Protein AF-A0A378F5H7-F1 (afdb_monomer_lite)

Secondary structure (DSSP, 8-state):
----HHHHHHHT--HHHHHHHHHHHHHHHHHHHHTTS-TTSTTPPPHHHHHHHHHHHHHHHHHHHHIIIIIIS-PPPHHHHHHHHHHHHHHHHHHHHHHTTTS--HHHHHTT--S--

InterPro domains:
  IPR001851 ABC transporter, permease [PF02653] (51-100)
  IPR043428 High-affinity branched-chain amino acid transport system permease protein LivM-like [PTHR30482] (24-102)

pLDDT: mean 84.71, std 9.86, range [53.66, 96.0]

Foldseek 3Di:
DDDPPVVVCVVVPPPVVVVVVVVVVVVLVCLVVLCPDDPPDPSRDPPVVNVVVVVVVVVVVVVVVCCCCCVVVVHDDPVRVVVVVVVVVVVVVVVQVVVQPVHDRPVCVVVVHDDDD

Radius of gyration: 27.55 Å; chains: 1; bounding box: 56×46×67 Å

Sequence (117 aa):
MSQPITLTLAQRAPRPLRWLGILLVLGLLSMPFLALLPASHPLAVPSWLLTLSGKILCYAIVAVALDLVWGYAGMLSLGHGIFFALGGYAMGMYLMRQAAGDGLPAFMSFLSWSELP

Organism: Klebsiella pneumoniae (NCBI:txid573)

Structure (mmCIF, N/CA/C/O backbone):
data_AF-A0A378F5H7-F1
#
_entry.id   AF-A0A378F5H7-F1
#
loop_
_atom_site.group_PDB
_atom_site.id
_atom_site.type_symbol
_atom_site.label_atom_id
_atom_site.label_alt_id
_atom_site.label_comp_id
_atom_site.label_asym_id
_atom_site.label_entity_id
_atom_site.label_seq_id
_atom_site.pdbx_PDB_ins_code
_atom_site.Cartn_x
_atom_site.Cartn_y
_atom_site.Cartn_z
_atom_site.occupancy
_atom_site.B_iso_or_equiv
_atom_site.auth_seq_id
_atom_site.auth_comp_id
_atom_site.auth_asym_id
_atom_site.auth_atom_id
_atom_site.pdbx_PDB_model_num
ATOM 1 N N . MET A 1 1 ? -18.890 25.920 -7.845 1.00 53.66 1 MET A N 1
ATOM 2 C CA . MET A 1 1 ? -18.411 24.546 -8.114 1.00 53.66 1 MET A CA 1
ATOM 3 C C . MET A 1 1 ? -16.890 24.562 -8.048 1.00 53.66 1 MET A C 1
ATOM 5 O O . MET A 1 1 ? -16.247 24.961 -9.009 1.00 53.66 1 MET A O 1
ATOM 9 N N . SER A 1 2 ? -16.317 24.265 -6.883 1.00 62.97 2 SER A N 1
ATOM 10 C CA . SER A 1 2 ? -14.868 24.234 -6.658 1.00 62.97 2 SER A CA 1
ATOM 11 C C . SER A 1 2 ? -14.286 22.985 -7.315 1.00 62.97 2 SER A C 1
ATOM 13 O O . SER A 1 2 ? -14.555 21.868 -6.884 1.00 62.97 2 SER A O 1
ATOM 15 N N . GLN A 1 3 ? -13.525 23.161 -8.395 1.00 59.59 3 GLN A N 1
ATOM 16 C CA . GLN A 1 3 ? -12.794 22.048 -8.994 1.00 59.59 3 GLN A CA 1
ATOM 17 C C . GLN A 1 3 ? -11.812 21.464 -7.963 1.00 59.59 3 GLN A C 1
ATOM 19 O O . GLN A 1 3 ? -11.137 22.235 -7.274 1.00 59.59 3 GLN A O 1
ATOM 24 N N . PRO A 1 4 ? -11.709 20.128 -7.842 1.00 71.69 4 PRO A N 1
ATOM 25 C CA . PRO A 1 4 ? -10.753 19.515 -6.935 1.00 71.69 4 PRO A CA 1
ATOM 26 C C . PRO A 1 4 ? -9.330 19.883 -7.376 1.00 71.69 4 PRO A C 1
ATOM 28 O O . PRO A 1 4 ? -8.997 19.818 -8.560 1.00 71.69 4 PRO A O 1
ATOM 31 N N . ILE A 1 5 ? -8.490 20.269 -6.412 1.00 65.88 5 ILE A N 1
ATOM 32 C CA . ILE A 1 5 ? -7.097 20.726 -6.605 1.00 65.88 5 ILE A CA 1
ATOM 33 C C . ILE A 1 5 ? -6.248 19.719 -7.411 1.00 65.88 5 ILE A C 1
ATOM 35 O O . ILE A 1 5 ? -5.300 20.089 -8.102 1.00 65.88 5 ILE A O 1
ATOM 39 N N . THR A 1 6 ? -6.627 18.443 -7.397 1.00 62.91 6 THR A N 1
ATOM 40 C CA . THR A 1 6 ? -6.006 17.377 -8.190 1.00 62.91 6 THR A CA 1
AT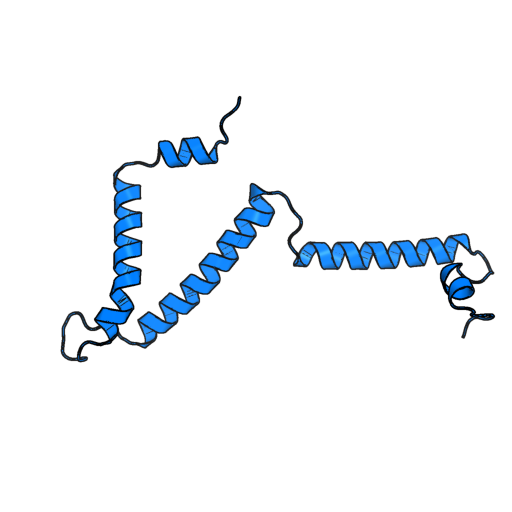OM 41 C C . THR A 1 6 ? -6.201 17.556 -9.700 1.00 62.91 6 THR A C 1
ATOM 43 O O . THR A 1 6 ? -5.257 17.358 -10.467 1.00 62.91 6 THR A O 1
ATOM 46 N N . LEU A 1 7 ? -7.383 17.999 -10.149 1.00 58.22 7 LEU A N 1
ATOM 47 C CA . LEU A 1 7 ? -7.655 18.254 -11.569 1.00 58.22 7 LEU A CA 1
ATOM 48 C C . LEU A 1 7 ? -6.939 19.510 -12.070 1.00 58.22 7 LEU A C 1
ATOM 50 O O . LEU A 1 7 ? -6.444 19.520 -13.198 1.00 58.22 7 LEU A O 1
ATOM 54 N N . THR A 1 8 ? -6.813 20.545 -11.238 1.00 63.66 8 THR A N 1
ATOM 55 C CA . THR A 1 8 ? -6.106 21.773 -11.626 1.00 63.66 8 THR A CA 1
ATOM 56 C C . THR A 1 8 ? -4.596 21.552 -11.721 1.00 63.66 8 THR A C 1
ATOM 58 O O . THR A 1 8 ? -3.974 22.051 -12.659 1.00 63.66 8 THR A O 1
ATOM 61 N N . LEU A 1 9 ? -4.003 20.740 -10.837 1.00 60.31 9 LEU A N 1
ATOM 62 C CA . LEU A 1 9 ? -2.588 20.350 -10.906 1.00 60.31 9 LEU A CA 1
ATOM 63 C C . LEU A 1 9 ? -2.272 19.472 -12.126 1.00 60.31 9 LEU A C 1
ATOM 65 O O . LEU A 1 9 ? -1.283 19.725 -12.814 1.00 60.31 9 LEU A O 1
ATOM 69 N N . ALA A 1 10 ? -3.125 18.498 -12.461 1.00 60.53 10 ALA A N 1
ATOM 70 C CA . ALA A 1 10 ? -2.956 17.672 -13.662 1.00 60.53 10 ALA A CA 1
ATOM 71 C C . ALA A 1 10 ? -3.063 18.496 -14.963 1.00 60.53 10 ALA A C 1
ATOM 73 O O . ALA A 1 10 ? -2.317 18.285 -15.930 1.00 60.53 10 ALA A O 1
ATOM 74 N N . GLN A 1 11 ? -3.957 19.488 -14.982 1.00 64.50 11 GLN A N 1
ATOM 75 C CA . GLN A 1 11 ? -4.099 20.428 -16.095 1.00 64.50 11 GLN A CA 1
ATOM 76 C C . GLN A 1 11 ? -2.912 21.397 -16.201 1.00 64.50 11 GLN A C 1
ATOM 78 O O . GLN A 1 11 ? -2.512 21.726 -17.317 1.00 64.50 11 GLN A O 1
ATOM 83 N N . ARG A 1 12 ? -2.300 21.781 -15.071 1.00 64.75 12 ARG A N 1
ATOM 84 C CA . ARG A 1 12 ? -1.087 22.618 -15.003 1.00 64.75 12 ARG A CA 1
ATOM 85 C C . ARG A 1 12 ? 0.232 21.860 -15.125 1.00 64.75 12 ARG A C 1
ATOM 87 O O . ARG A 1 12 ? 1.278 22.508 -15.096 1.00 64.75 12 ARG A O 1
ATOM 94 N N . ALA A 1 13 ? 0.211 20.534 -15.263 1.00 65.62 13 ALA A N 1
ATOM 95 C CA . ALA A 1 13 ? 1.431 19.746 -15.383 1.00 65.62 13 ALA A CA 1
ATOM 96 C C . ALA A 1 13 ? 2.308 20.302 -16.526 1.00 65.62 13 ALA A C 1
ATOM 98 O O . ALA A 1 13 ? 1.843 20.367 -17.672 1.00 65.62 13 ALA A O 1
ATOM 99 N N . PRO A 1 14 ? 3.554 20.726 -16.245 1.00 78.06 14 PRO A N 1
ATOM 100 C CA . PRO A 1 14 ? 4.410 21.329 -17.253 1.00 78.06 14 PRO A CA 1
ATOM 101 C C . PRO A 1 14 ? 4.638 20.319 -18.382 1.00 78.06 14 PRO A C 1
ATOM 103 O O . PRO A 1 14 ? 4.874 19.138 -18.130 1.00 78.06 14 PRO A O 1
ATOM 106 N N . ARG A 1 15 ? 4.574 20.783 -19.638 1.00 77.31 15 ARG A N 1
ATOM 107 C CA . ARG A 1 15 ? 4.805 19.970 -20.849 1.00 77.31 15 ARG A CA 1
ATOM 108 C C . ARG A 1 15 ? 5.942 18.936 -20.716 1.00 77.31 15 ARG A C 1
ATOM 110 O O . ARG A 1 15 ? 5.688 17.792 -21.087 1.00 77.31 15 ARG A O 1
ATOM 117 N N . PRO A 1 16 ? 7.136 19.254 -20.165 1.00 81.94 16 PRO A N 1
ATOM 118 C CA . PRO A 1 16 ? 8.201 18.259 -20.000 1.00 81.94 16 PRO A CA 1
ATOM 119 C C . PRO A 1 16 ? 7.822 17.076 -19.097 1.00 81.94 16 PRO A C 1
ATOM 121 O O . PRO A 1 16 ? 8.208 15.952 -19.394 1.00 81.94 16 PRO A O 1
ATOM 124 N N . LEU A 1 17 ? 7.030 17.289 -18.042 1.00 84.06 17 LEU A N 1
ATOM 125 C CA . LEU A 1 17 ? 6.631 16.228 -17.113 1.00 84.06 17 LEU A CA 1
ATOM 126 C C . LEU A 1 17 ? 5.724 15.189 -17.784 1.00 84.06 17 LEU A C 1
ATOM 128 O O . LEU A 1 17 ?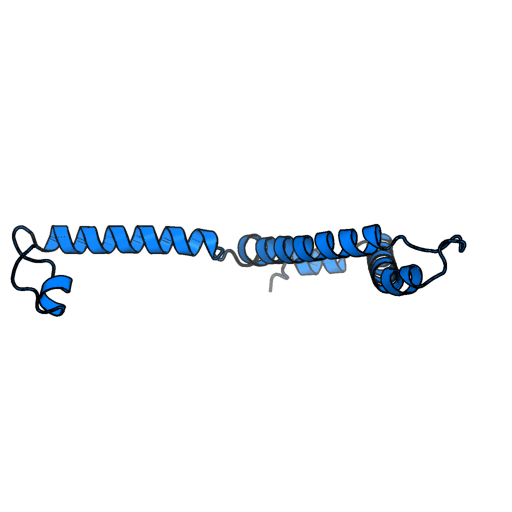 5.852 13.994 -17.528 1.00 84.06 17 LEU A O 1
ATOM 132 N N . ARG A 1 18 ? 4.837 15.634 -18.685 1.00 83.19 18 ARG A N 1
ATOM 133 C CA . ARG A 1 18 ? 3.986 14.724 -19.467 1.00 83.19 18 ARG A CA 1
ATOM 134 C C . ARG A 1 18 ? 4.814 13.845 -20.399 1.00 83.19 18 ARG A C 1
ATOM 136 O O . ARG A 1 18 ? 4.594 12.640 -20.439 1.00 83.19 18 ARG A O 1
ATOM 143 N N . TRP A 1 19 ? 5.784 14.432 -21.101 1.00 88.62 19 TRP A N 1
ATOM 144 C CA . TRP A 1 19 ? 6.701 13.669 -21.950 1.00 88.62 19 TRP A CA 1
ATOM 145 C C . TRP A 1 19 ? 7.507 12.665 -21.132 1.00 88.62 19 TRP A C 1
ATOM 147 O O . TRP A 1 19 ? 7.573 11.501 -21.506 1.00 88.62 19 TRP A O 1
ATOM 157 N N . LEU A 1 20 ? 8.029 13.073 -19.977 1.00 91.62 20 LEU A N 1
ATOM 158 C CA . LEU A 1 20 ? 8.793 12.189 -19.099 1.00 91.62 20 LEU A CA 1
ATOM 159 C C . LEU A 1 20 ? 7.969 10.975 -18.636 1.00 91.62 20 LEU A C 1
ATOM 161 O O . LEU A 1 20 ? 8.464 9.851 -18.670 1.00 91.62 20 LEU A O 1
ATOM 165 N N . GLY A 1 21 ? 6.693 11.180 -18.287 1.00 88.88 21 GLY A N 1
ATOM 166 C CA . GLY A 1 21 ? 5.770 10.095 -17.940 1.00 88.88 21 GLY A CA 1
ATOM 167 C C . GLY A 1 21 ? 5.500 9.133 -19.101 1.00 88.88 21 GLY A C 1
ATOM 168 O O . GLY A 1 21 ? 5.551 7.919 -18.917 1.00 88.88 21 GLY A O 1
ATOM 169 N N . ILE A 1 22 ? 5.277 9.655 -20.311 1.00 90.81 22 ILE A N 1
ATOM 170 C CA . ILE A 1 22 ? 5.086 8.831 -21.518 1.00 90.81 22 ILE A CA 1
ATOM 171 C C . ILE A 1 22 ? 6.338 7.990 -21.801 1.00 90.81 22 ILE A C 1
ATOM 173 O O . ILE A 1 22 ? 6.229 6.800 -22.092 1.00 90.81 22 ILE A O 1
ATOM 177 N N . LEU A 1 23 ? 7.525 8.588 -21.678 1.00 93.75 23 LEU A N 1
ATOM 178 C CA . LEU A 1 23 ? 8.793 7.920 -21.970 1.00 93.75 23 LEU A CA 1
ATOM 179 C C . LEU A 1 23 ? 9.054 6.792 -20.965 1.00 93.75 23 LEU A C 1
ATOM 181 O O . LEU A 1 23 ? 9.494 5.711 -21.351 1.00 93.75 23 LEU A O 1
ATOM 185 N N . LEU A 1 24 ? 8.721 7.018 -19.692 1.00 92.50 24 LEU A N 1
ATOM 186 C CA . LEU A 1 24 ? 8.807 6.009 -18.639 1.00 92.50 24 LEU A CA 1
ATOM 187 C C . LEU A 1 24 ? 7.887 4.812 -18.923 1.00 92.50 24 LEU A C 1
ATOM 189 O O . LEU A 1 24 ? 8.332 3.669 -18.842 1.00 92.50 24 LEU A O 1
ATOM 193 N N . VAL A 1 25 ? 6.628 5.059 -19.300 1.00 92.06 25 VAL A N 1
ATOM 194 C CA . VAL A 1 25 ? 5.667 3.991 -19.633 1.00 92.06 25 VAL A CA 1
ATOM 195 C C . VAL A 1 25 ? 6.136 3.186 -20.845 1.00 92.06 25 VAL A C 1
ATOM 197 O O . VAL A 1 25 ? 6.122 1.958 -20.803 1.00 92.06 25 VAL A O 1
ATOM 200 N N . LEU A 1 26 ? 6.605 3.856 -21.901 1.00 94.56 26 LEU A N 1
ATOM 201 C CA . LEU A 1 26 ? 7.160 3.193 -23.087 1.00 94.56 26 LEU A CA 1
ATOM 202 C C . LEU A 1 26 ? 8.408 2.360 -22.751 1.00 94.56 26 LEU A C 1
ATOM 204 O O . LEU A 1 26 ? 8.552 1.235 -23.232 1.00 94.56 26 LEU A O 1
ATOM 208 N N . GLY A 1 27 ? 9.290 2.872 -21.890 1.00 92.38 27 GLY A N 1
ATOM 209 C CA . GLY A 1 27 ? 10.459 2.136 -21.406 1.00 92.38 27 GLY A CA 1
ATOM 210 C C . GLY A 1 27 ? 10.069 0.874 -20.631 1.00 92.38 27 GLY A C 1
ATOM 211 O O . GLY A 1 27 ? 10.605 -0.203 -20.880 1.00 92.38 27 GLY A O 1
ATOM 212 N N . LEU A 1 28 ? 9.075 0.976 -19.746 1.00 91.44 28 LEU A N 1
ATOM 213 C CA . LEU A 1 28 ? 8.600 -0.160 -18.956 1.00 91.44 28 LEU A CA 1
ATOM 214 C C . LEU A 1 28 ? 7.907 -1.222 -19.825 1.00 91.44 28 LEU A C 1
ATOM 216 O O . LEU A 1 28 ? 8.098 -2.416 -19.611 1.00 91.44 28 LEU A O 1
ATOM 220 N N . LEU A 1 29 ? 7.137 -0.793 -20.830 1.00 91.81 29 LEU A N 1
ATOM 221 C CA . LEU A 1 29 ? 6.422 -1.692 -21.739 1.00 91.81 29 LEU A CA 1
ATOM 222 C C . LEU A 1 29 ? 7.355 -2.384 -22.745 1.00 91.81 29 LEU A C 1
ATOM 224 O O . LEU A 1 29 ? 7.071 -3.495 -23.183 1.00 91.81 29 LEU A O 1
ATOM 228 N N . SER A 1 30 ? 8.473 -1.746 -23.102 1.00 91.44 30 SER A N 1
ATOM 229 C CA . SER A 1 30 ? 9.470 -2.312 -24.021 1.00 91.44 30 SER A CA 1
ATOM 230 C C . SER A 1 30 ? 10.436 -3.296 -23.349 1.00 91.44 30 SER A C 1
ATOM 232 O O . SER A 1 30 ? 10.965 -4.180 -24.023 1.00 91.44 30 SER A O 1
ATOM 234 N N . MET A 1 31 ? 10.629 -3.216 -22.025 1.00 88.69 31 MET A N 1
ATOM 235 C CA . MET A 1 31 ? 11.504 -4.116 -21.257 1.00 88.69 31 MET A CA 1
ATOM 236 C C . MET A 1 31 ? 11.321 -5.626 -21.514 1.00 88.69 31 MET A C 1
ATOM 238 O O . MET A 1 31 ? 12.339 -6.293 -21.704 1.00 88.69 31 MET A O 1
ATOM 242 N N . PRO A 1 32 ? 10.104 -6.209 -21.542 1.00 88.81 32 PRO A N 1
ATOM 243 C CA . PRO A 1 32 ? 9.945 -7.639 -21.822 1.00 88.81 32 PRO A CA 1
ATOM 244 C C . PRO A 1 32 ? 10.433 -8.027 -23.224 1.00 88.81 32 PRO A C 1
ATOM 246 O O . PRO A 1 32 ? 10.976 -9.113 -23.398 1.00 88.81 32 PRO A O 1
ATOM 249 N N . PHE A 1 33 ? 10.309 -7.133 -24.208 1.00 89.44 33 PHE A N 1
ATOM 250 C CA . PHE A 1 33 ? 10.816 -7.366 -25.562 1.00 89.44 33 PHE A CA 1
ATOM 251 C C . PHE A 1 33 ? 12.345 -7.285 -25.614 1.00 89.44 33 PHE A C 1
ATOM 253 O O . PHE A 1 33 ? 12.984 -8.110 -26.258 1.00 89.44 33 PHE A O 1
ATOM 260 N N . LEU A 1 34 ? 12.942 -6.340 -24.884 1.00 88.69 34 LEU A N 1
ATOM 261 C CA . LEU A 1 34 ? 14.398 -6.192 -24.765 1.00 88.69 34 LEU A CA 1
ATOM 262 C C . LEU A 1 34 ? 15.053 -7.368 -24.023 1.00 88.69 34 LEU A C 1
ATOM 264 O O . LEU A 1 34 ? 16.208 -7.695 -24.287 1.00 88.69 34 LEU A O 1
ATOM 268 N N . ALA A 1 35 ? 14.324 -8.021 -23.116 1.00 87.44 35 ALA A N 1
ATOM 269 C CA . ALA A 1 35 ? 14.796 -9.200 -22.392 1.00 87.44 35 ALA A CA 1
ATOM 270 C C . ALA A 1 35 ? 14.804 -10.489 -23.238 1.00 87.44 35 ALA A C 1
ATOM 272 O O . ALA A 1 35 ? 15.434 -11.467 -22.845 1.00 87.44 35 ALA A O 1
ATOM 273 N N . LEU A 1 36 ? 14.122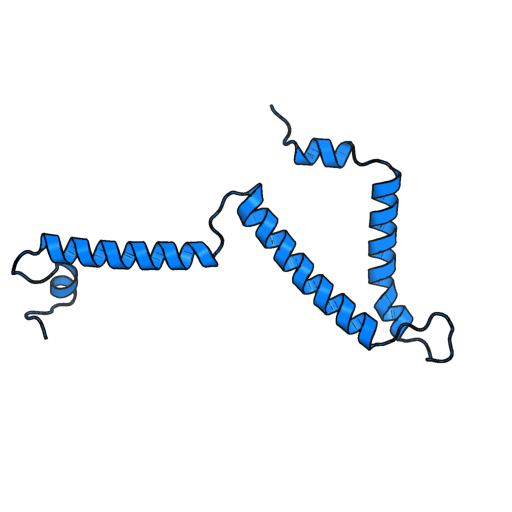 -10.502 -24.391 1.00 87.19 36 LEU A N 1
ATOM 274 C CA . LEU A 1 36 ? 14.133 -11.627 -25.337 1.00 87.19 36 LEU A CA 1
ATOM 275 C C . LEU A 1 36 ? 15.364 -11.619 -26.258 1.00 87.19 36 LEU A C 1
ATOM 277 O O . LEU A 1 36 ? 15.601 -12.596 -26.968 1.00 87.19 36 LEU A O 1
ATOM 281 N N . LEU A 1 37 ? 16.134 -10.526 -26.287 1.00 88.25 37 LEU A N 1
ATOM 282 C CA . LEU A 1 37 ? 17.301 -10.415 -27.156 1.00 88.25 37 LEU A CA 1
ATOM 283 C C . LEU A 1 37 ? 18.485 -11.255 -26.639 1.00 88.25 37 LEU A C 1
ATOM 285 O O . LEU A 1 37 ? 18.628 -11.454 -25.431 1.00 88.25 37 LEU A O 1
ATOM 289 N N . PRO A 1 38 ? 19.380 -11.711 -27.538 1.00 84.12 38 PRO A N 1
ATOM 290 C CA . PRO A 1 38 ? 20.606 -12.397 -27.144 1.00 84.12 38 PRO A CA 1
ATOM 291 C C . PRO A 1 38 ? 21.466 -11.520 -26.229 1.00 84.12 38 PRO A C 1
ATOM 293 O O . PRO A 1 38 ? 21.608 -10.326 -26.479 1.00 84.12 38 PRO A O 1
ATOM 296 N N . ALA A 1 39 ? 22.119 -12.122 -25.231 1.00 78.75 39 ALA A N 1
ATOM 297 C CA . ALA A 1 39 ? 22.957 -11.404 -24.262 1.00 78.75 39 ALA A CA 1
ATOM 298 C C . ALA A 1 39 ? 24.132 -10.623 -24.890 1.00 78.75 39 ALA A C 1
ATOM 300 O O . ALA A 1 39 ? 24.666 -9.708 -24.273 1.00 78.75 39 ALA A O 1
ATOM 301 N N . SER A 1 40 ? 24.534 -10.973 -26.114 1.00 81.94 40 SER A N 1
ATOM 302 C CA . SER A 1 40 ? 25.554 -10.262 -26.891 1.00 81.94 40 SER A CA 1
ATOM 303 C C . SER A 1 40 ? 25.059 -8.948 -27.503 1.00 81.94 40 SER A C 1
ATOM 305 O O . SER A 1 40 ? 25.866 -8.161 -27.996 1.00 81.94 40 SER A O 1
ATOM 307 N N . HIS A 1 41 ? 23.748 -8.703 -27.513 1.00 84.94 41 HIS A N 1
ATOM 308 C CA . HIS A 1 41 ? 23.175 -7.495 -28.080 1.00 84.94 41 HIS A CA 1
ATOM 309 C C . HIS A 1 41 ? 23.270 -6.329 -27.079 1.00 84.94 41 HIS A C 1
ATOM 311 O O . HIS A 1 41 ? 22.851 -6.479 -25.933 1.00 84.94 41 HIS A O 1
ATOM 317 N N . PRO A 1 42 ? 23.737 -5.135 -27.491 1.00 82.44 42 PRO A N 1
ATOM 318 C CA . PRO A 1 42 ? 23.974 -4.008 -26.579 1.00 82.44 42 PRO A CA 1
ATOM 319 C C . PRO A 1 42 ? 22.709 -3.478 -25.884 1.00 82.44 42 PRO A C 1
ATOM 321 O O . PRO A 1 42 ? 22.804 -2.819 -24.855 1.00 82.44 42 PRO A O 1
ATOM 324 N N . LEU A 1 43 ? 21.525 -3.763 -26.435 1.00 85.06 43 LEU A N 1
ATOM 325 C CA . LEU A 1 43 ? 20.225 -3.403 -25.851 1.00 85.06 43 LEU A CA 1
ATOM 326 C C . LEU A 1 43 ? 19.560 -4.553 -25.069 1.00 85.06 43 LEU A C 1
ATOM 328 O O . LEU A 1 43 ? 18.401 -4.427 -24.684 1.00 85.06 43 LEU A O 1
ATOM 332 N N . ALA A 1 44 ? 20.240 -5.686 -24.866 1.00 85.25 44 ALA A N 1
ATOM 333 C CA . ALA A 1 44 ? 19.672 -6.800 -24.115 1.00 85.25 44 ALA A CA 1
ATOM 334 C C . ALA A 1 44 ? 19.507 -6.423 -22.636 1.00 85.25 44 ALA A C 1
ATOM 336 O O . ALA A 1 44 ? 20.466 -6.059 -21.952 1.00 85.25 44 ALA A O 1
ATOM 337 N N . VAL A 1 45 ? 18.276 -6.515 -22.136 1.00 85.62 45 VAL A N 1
ATOM 338 C CA . VAL A 1 45 ? 17.970 -6.253 -20.725 1.00 85.62 45 VAL A CA 1
ATOM 339 C C . VAL A 1 45 ? 18.087 -7.562 -19.940 1.00 85.62 45 VAL A C 1
ATOM 341 O O . VAL A 1 45 ? 17.453 -8.549 -20.312 1.00 85.62 45 VAL A O 1
ATOM 344 N N . PRO A 1 46 ? 18.849 -7.605 -18.831 1.00 87.94 46 PRO A N 1
ATOM 345 C CA . PRO A 1 46 ? 18.955 -8.814 -18.026 1.00 87.94 46 PRO A CA 1
ATOM 346 C C . PRO A 1 46 ? 17.608 -9.168 -17.380 1.00 87.94 46 PRO A C 1
ATOM 348 O O . PRO A 1 46 ? 16.899 -8.309 -16.850 1.00 87.94 46 PRO A O 1
ATOM 351 N N . SER A 1 47 ? 17.278 -10.460 -17.356 1.00 87.44 47 SER A N 1
ATOM 352 C CA . SER A 1 47 ? 16.004 -10.978 -16.832 1.00 87.44 47 SER A CA 1
ATOM 353 C C . SER A 1 47 ? 15.756 -10.645 -15.355 1.00 87.44 47 SER A C 1
ATOM 355 O O . SER A 1 47 ? 14.606 -10.449 -14.946 1.00 87.44 47 SER A O 1
ATOM 357 N N . TRP A 1 48 ? 16.815 -10.512 -14.543 1.00 91.25 48 TRP A N 1
ATOM 358 C CA . TRP A 1 48 ? 16.675 -10.067 -13.152 1.00 91.25 48 TRP A CA 1
ATOM 359 C C . TRP A 1 48 ? 16.086 -8.658 -13.089 1.00 91.25 48 TRP A C 1
ATOM 361 O O . TRP A 1 48 ? 15.224 -8.405 -12.249 1.00 91.25 48 TRP A O 1
ATOM 371 N N . LEU A 1 49 ? 16.533 -7.746 -13.959 1.00 90.88 49 LEU A N 1
ATOM 372 C CA . LEU A 1 49 ? 16.103 -6.352 -13.928 1.00 90.88 49 LEU A CA 1
ATOM 373 C C . LEU A 1 49 ? 14.627 -6.240 -14.309 1.00 90.88 49 LEU A C 1
ATOM 375 O O . LEU A 1 49 ? 13.894 -5.509 -13.649 1.00 90.88 49 LEU A O 1
ATOM 379 N N . LEU A 1 50 ? 14.183 -7.033 -15.290 1.00 91.50 50 LEU A N 1
ATOM 380 C CA . LEU A 1 50 ? 12.767 -7.187 -15.634 1.00 91.50 50 LEU A CA 1
ATOM 381 C C . LEU A 1 50 ? 11.944 -7.712 -14.444 1.00 91.50 50 LEU A C 1
ATOM 383 O O . LEU A 1 50 ? 10.873 -7.198 -14.131 1.00 91.50 50 LEU A O 1
ATOM 387 N N . THR A 1 51 ? 12.447 -8.730 -13.747 1.00 93.19 51 THR A N 1
ATOM 388 C CA . THR A 1 51 ? 11.737 -9.320 -12.601 1.00 93.19 51 THR A CA 1
ATOM 389 C C . THR A 1 51 ? 11.671 -8.349 -11.417 1.00 93.19 51 THR A C 1
ATOM 391 O O . THR A 1 51 ? 10.651 -8.247 -10.733 1.00 93.19 51 THR A O 1
ATOM 394 N N . LEU A 1 52 ? 12.756 -7.614 -11.165 1.00 94.56 52 LEU A N 1
ATOM 395 C CA . LEU A 1 52 ? 12.847 -6.627 -10.094 1.00 94.56 52 LEU A CA 1
ATOM 396 C C . LEU A 1 52 ? 11.961 -5.411 -10.380 1.00 94.56 52 LEU A C 1
ATOM 398 O O . LEU A 1 52 ? 11.246 -4.969 -9.483 1.00 94.56 52 LEU A O 1
ATOM 402 N N . SER A 1 53 ? 11.961 -4.902 -11.615 1.00 93.06 53 SER A N 1
ATOM 403 C CA . SER A 1 53 ? 11.098 -3.788 -12.017 1.00 93.06 53 SER A CA 1
ATOM 404 C C . SER A 1 53 ? 9.621 -4.161 -11.896 1.00 93.06 53 SER A C 1
ATOM 406 O O . SER A 1 53 ? 8.850 -3.385 -11.334 1.00 93.06 53 SER A O 1
ATOM 408 N N . GLY A 1 54 ? 9.242 -5.381 -12.296 1.00 93.12 54 GLY A N 1
ATOM 409 C CA . GLY A 1 54 ? 7.896 -5.917 -12.084 1.00 93.12 54 GLY A CA 1
ATOM 410 C C . GLY A 1 54 ? 7.500 -5.958 -10.605 1.00 93.12 54 GLY A C 1
ATOM 411 O O . GLY A 1 54 ? 6.429 -5.477 -10.240 1.00 93.12 54 GLY A O 1
ATOM 412 N N . LYS A 1 55 ? 8.384 -6.448 -9.725 1.00 95.12 55 LYS A N 1
ATOM 413 C CA . LYS A 1 55 ? 8.149 -6.443 -8.268 1.00 95.12 55 LYS A CA 1
ATOM 414 C C . LYS A 1 55 ? 7.952 -5.033 -7.712 1.00 95.12 55 LYS A C 1
ATOM 416 O O . LYS A 1 55 ? 7.020 -4.808 -6.943 1.00 95.12 55 LYS A O 1
ATOM 421 N N . ILE A 1 56 ? 8.808 -4.090 -8.102 1.00 95.94 56 ILE A N 1
ATOM 422 C CA . ILE A 1 56 ? 8.706 -2.690 -7.670 1.00 95.94 56 ILE A CA 1
ATOM 423 C C . ILE A 1 56 ? 7.388 -2.080 -8.154 1.00 95.94 56 ILE A C 1
ATOM 425 O O . ILE A 1 56 ? 6.719 -1.409 -7.373 1.00 95.94 56 ILE A O 1
ATOM 429 N N . LEU A 1 57 ? 6.975 -2.349 -9.397 1.00 94.44 57 LEU A N 1
ATOM 430 C CA . LEU A 1 57 ? 5.715 -1.851 -9.948 1.00 94.44 57 LEU A CA 1
ATOM 431 C C . LEU A 1 57 ? 4.505 -2.379 -9.167 1.00 94.44 57 LEU A C 1
ATOM 433 O O . LEU A 1 57 ? 3.616 -1.600 -8.829 1.00 94.44 57 LEU A O 1
ATOM 437 N N . CYS A 1 58 ? 4.494 -3.668 -8.818 1.00 95.62 58 CYS A N 1
ATOM 438 C CA . CYS A 1 58 ? 3.445 -4.244 -7.976 1.00 95.62 58 CYS A CA 1
ATOM 439 C C . CYS A 1 58 ? 3.344 -3.521 -6.625 1.00 95.62 58 CYS A C 1
ATOM 441 O O . CYS A 1 58 ? 2.247 -3.143 -6.215 1.00 95.62 58 CYS A O 1
ATOM 443 N N . TYR A 1 59 ? 4.472 -3.265 -5.954 1.00 95.81 59 TYR A N 1
ATOM 444 C CA . TYR A 1 59 ? 4.470 -2.518 -4.691 1.00 95.81 59 TYR A CA 1
ATOM 445 C C . TYR A 1 59 ? 4.078 -1.047 -4.866 1.00 95.81 59 TYR A C 1
ATOM 447 O O . TYR A 1 59 ? 3.365 -0.509 -4.021 1.00 95.81 59 TYR A O 1
ATOM 455 N N . ALA A 1 60 ? 4.479 -0.405 -5.964 1.00 94.94 60 ALA A N 1
ATOM 456 C CA . ALA A 1 60 ? 4.100 0.971 -6.271 1.00 94.94 60 ALA A CA 1
ATOM 457 C C . ALA A 1 60 ? 2.581 1.114 -6.452 1.00 94.94 60 ALA A C 1
ATOM 459 O O . ALA A 1 60 ? 1.992 2.049 -5.917 1.00 94.94 60 ALA A O 1
ATOM 460 N N . ILE A 1 61 ? 1.932 0.165 -7.138 1.00 94.38 61 ILE A N 1
ATOM 461 C CA . ILE A 1 61 ? 0.468 0.147 -7.292 1.00 94.38 61 ILE A CA 1
ATOM 462 C C . ILE A 1 61 ? -0.215 0.044 -5.924 1.00 94.38 61 ILE A C 1
ATOM 464 O O . ILE A 1 61 ? -1.149 0.797 -5.654 1.00 94.38 61 ILE A O 1
ATOM 468 N N . VAL A 1 62 ? 0.266 -0.837 -5.040 1.00 92.69 62 VAL A N 1
ATOM 469 C CA . VAL A 1 62 ? -0.273 -0.967 -3.673 1.00 92.69 62 VAL A CA 1
ATOM 470 C C . VAL A 1 62 ? -0.091 0.330 -2.879 1.00 92.69 62 VAL A C 1
ATOM 472 O O . VAL A 1 62 ? -1.024 0.770 -2.210 1.00 92.69 62 VAL A O 1
ATOM 475 N N . ALA A 1 63 ? 1.077 0.968 -2.976 1.00 91.50 63 ALA A N 1
ATOM 476 C CA . ALA A 1 63 ? 1.350 2.232 -2.298 1.00 91.50 63 ALA A CA 1
ATOM 477 C C . ALA A 1 63 ? 0.416 3.356 -2.780 1.00 91.50 63 ALA A C 1
ATOM 479 O O . ALA A 1 63 ? -0.170 4.056 -1.959 1.00 91.50 63 ALA A O 1
ATOM 480 N N . VAL A 1 64 ? 0.216 3.482 -4.096 1.00 91.50 64 VAL A N 1
ATOM 481 C CA . VAL A 1 64 ? -0.705 4.464 -4.694 1.00 91.50 64 VAL A CA 1
ATOM 482 C C . VAL A 1 64 ? -2.154 4.182 -4.296 1.00 91.50 64 VAL A C 1
ATOM 484 O O . VAL A 1 64 ? -2.896 5.109 -3.985 1.00 91.50 64 VAL A O 1
ATOM 487 N N . ALA A 1 65 ? -2.570 2.915 -4.257 1.00 88.44 65 ALA A N 1
ATOM 488 C CA . ALA A 1 65 ? -3.907 2.548 -3.803 1.00 88.44 65 ALA A CA 1
ATOM 489 C C . ALA A 1 65 ? -4.142 2.948 -2.335 1.00 88.44 65 ALA A C 1
ATOM 491 O O . ALA A 1 65 ? -5.197 3.493 -2.013 1.00 88.44 65 ALA A O 1
ATOM 492 N N . LEU A 1 66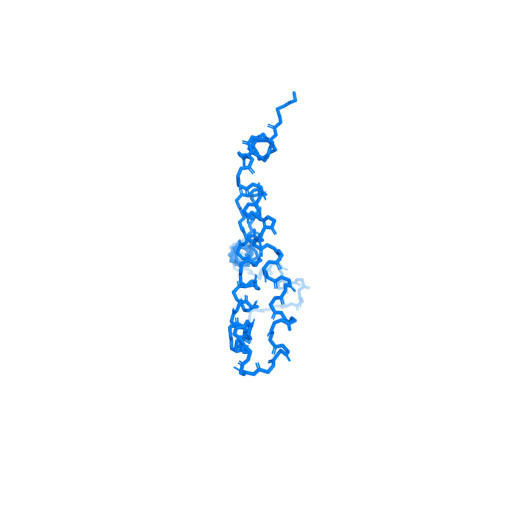 ? -3.161 2.728 -1.453 1.00 85.31 66 LEU A N 1
ATOM 493 C CA . LEU A 1 66 ? -3.236 3.162 -0.055 1.00 85.31 66 LEU A CA 1
ATOM 494 C C . LEU A 1 66 ? -3.275 4.689 0.082 1.00 85.31 66 LEU A C 1
ATOM 496 O O . LEU A 1 66 ? -4.074 5.194 0.869 1.00 85.31 66 LEU A O 1
ATOM 500 N N . ASP A 1 67 ? -2.472 5.414 -0.700 1.00 85.75 67 ASP A N 1
ATOM 501 C CA . ASP A 1 67 ? -2.486 6.883 -0.745 1.00 85.75 67 ASP A CA 1
ATOM 502 C C . ASP A 1 67 ? -3.851 7.426 -1.203 1.00 85.75 67 ASP A C 1
ATOM 504 O O . ASP A 1 67 ? -4.406 8.339 -0.597 1.00 85.75 67 ASP A O 1
ATOM 508 N N . LEU A 1 68 ? -4.472 6.799 -2.202 1.00 85.44 68 LEU A N 1
ATOM 509 C CA . LEU A 1 68 ? -5.810 7.169 -2.667 1.00 85.44 68 LEU A CA 1
ATOM 510 C C . LEU A 1 68 ? -6.897 6.881 -1.625 1.00 85.44 68 LEU A C 1
ATOM 512 O O . LEU A 1 68 ? -7.745 7.735 -1.370 1.00 85.44 68 LEU A O 1
ATOM 516 N N . VAL A 1 69 ? -6.898 5.692 -1.018 1.00 84.38 69 VAL A N 1
ATOM 517 C CA . VAL A 1 69 ? -7.925 5.303 -0.035 1.00 84.38 69 VAL A CA 1
ATOM 518 C C . VAL A 1 69 ? -7.822 6.156 1.226 1.00 84.38 69 VAL A C 1
ATOM 520 O O . VAL A 1 69 ? -8.838 6.644 1.725 1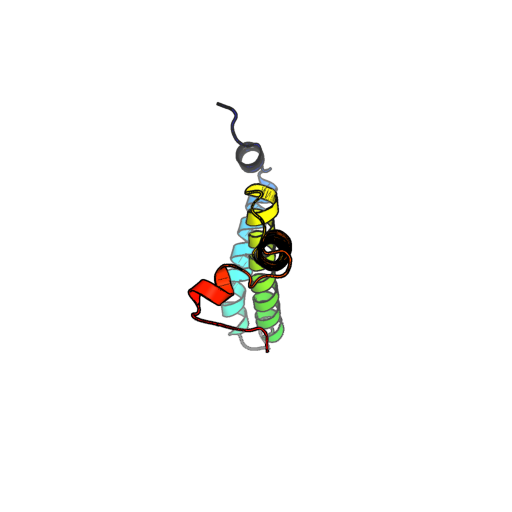.00 84.38 69 VAL A O 1
ATOM 523 N N . TRP A 1 70 ? -6.606 6.351 1.734 1.00 77.19 70 TRP A N 1
ATOM 524 C CA . TRP A 1 70 ? -6.409 7.007 3.020 1.00 77.19 70 TRP A CA 1
ATOM 525 C C . TRP A 1 70 ? -6.202 8.517 2.888 1.00 77.19 70 TRP A C 1
ATOM 527 O O . TRP A 1 70 ? -6.791 9.279 3.650 1.00 77.19 70 TRP A O 1
ATOM 537 N N . GLY A 1 71 ? -5.419 8.955 1.903 1.00 79.81 71 GLY A N 1
ATOM 538 C CA . GLY A 1 71 ? -5.126 10.364 1.650 1.00 79.81 71 GLY A CA 1
ATOM 539 C C . GLY A 1 71 ? -6.258 11.093 0.928 1.00 79.81 71 GLY A C 1
ATOM 540 O O . GLY A 1 71 ? -6.675 12.156 1.382 1.00 79.81 71 GLY A O 1
ATOM 541 N N . TYR A 1 72 ? -6.784 10.538 -0.172 1.00 77.88 72 TYR A N 1
ATOM 542 C CA . TYR A 1 72 ? -7.834 11.213 -0.951 1.00 77.88 72 TYR A CA 1
ATOM 543 C C . TYR A 1 72 ? -9.253 10.918 -0.454 1.00 77.88 72 TYR A C 1
ATOM 545 O O . TYR A 1 72 ? -10.041 11.844 -0.272 1.00 77.88 72 TYR A O 1
ATOM 553 N N . ALA A 1 73 ? -9.603 9.648 -0.239 1.00 81.44 73 ALA A N 1
ATOM 554 C CA . ALA A 1 73 ? -10.962 9.282 0.163 1.00 81.44 73 ALA A CA 1
ATOM 555 C C . ALA A 1 73 ? -11.214 9.425 1.673 1.00 81.44 73 ALA A C 1
ATOM 557 O O . ALA A 1 73 ? -12.369 9.423 2.095 1.00 81.44 73 ALA A O 1
ATOM 558 N N . GLY A 1 74 ? -10.159 9.537 2.491 1.00 74.69 74 GLY A N 1
ATOM 559 C CA . GLY A 1 74 ? -10.275 9.642 3.948 1.00 74.69 74 GLY A CA 1
ATOM 560 C C . GLY A 1 74 ? -10.898 8.407 4.610 1.00 74.69 74 GLY A C 1
ATOM 561 O O . GLY A 1 74 ? -11.346 8.479 5.753 1.00 74.69 74 GLY A O 1
ATOM 562 N N . MET A 1 75 ? -10.958 7.275 3.902 1.00 76.69 75 MET A N 1
ATOM 563 C CA . MET A 1 75 ? -11.506 6.032 4.430 1.00 76.69 75 MET A CA 1
ATOM 564 C C . MET A 1 75 ? -10.434 5.298 5.234 1.00 76.69 75 MET A C 1
ATOM 566 O O . MET A 1 75 ? -9.266 5.239 4.844 1.00 76.69 75 MET A O 1
ATOM 570 N N . LEU A 1 76 ? -10.836 4.709 6.361 1.00 70.81 76 LEU A N 1
ATOM 571 C CA . LEU A 1 76 ? -9.961 3.839 7.140 1.00 70.81 76 LEU A CA 1
ATOM 572 C C . LEU A 1 76 ? -9.532 2.662 6.255 1.00 70.81 76 LEU A C 1
ATOM 574 O O . LEU A 1 76 ? -10.366 1.871 5.817 1.00 70.81 76 LEU A O 1
ATOM 578 N N . SER A 1 77 ? -8.229 2.545 5.988 1.00 70.75 77 SER A N 1
ATOM 579 C CA . SER A 1 77 ? -7.676 1.356 5.330 1.00 70.75 77 SER A CA 1
ATOM 580 C C . SER A 1 77 ? -8.054 0.091 6.114 1.00 70.75 77 SER A C 1
ATOM 582 O O . SER A 1 77 ? -8.202 0.143 7.338 1.00 70.75 77 SER A O 1
ATOM 584 N N . LEU A 1 78 ? -8.176 -1.053 5.428 1.00 69.62 78 LEU A N 1
ATOM 585 C CA . LEU A 1 78 ? -8.573 -2.347 6.007 1.00 69.62 78 LEU A CA 1
ATOM 586 C C . LEU A 1 78 ? -7.786 -2.696 7.284 1.00 69.62 78 LEU A C 1
ATOM 588 O O . LEU A 1 78 ? -8.368 -3.205 8.239 1.00 69.62 78 LEU A O 1
ATOM 592 N N . GLY A 1 79 ? -6.498 -2.336 7.344 1.00 72.81 7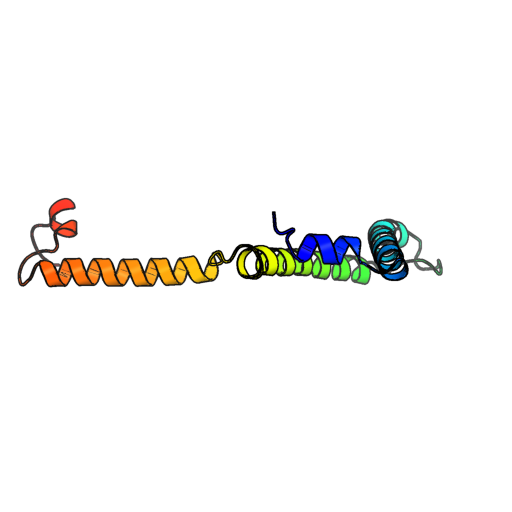9 GLY A N 1
ATOM 593 C CA . GLY A 1 79 ? -5.677 -2.493 8.548 1.00 72.81 79 GLY A CA 1
ATOM 594 C C . GLY A 1 79 ? -6.218 -1.729 9.765 1.00 72.81 79 GLY A C 1
ATOM 595 O O . GLY A 1 79 ? -6.342 -2.306 10.837 1.00 72.81 79 GLY A O 1
ATOM 596 N N . HIS A 1 80 ? -6.618 -0.464 9.604 1.00 76.44 80 HIS A N 1
ATOM 597 C CA . HIS A 1 80 ? -7.222 0.326 10.686 1.00 76.44 80 HIS A CA 1
ATOM 598 C C . HIS A 1 80 ? -8.647 -0.124 11.011 1.00 76.44 80 HIS A C 1
ATOM 600 O O . HIS A 1 80 ? -9.032 -0.146 12.179 1.00 76.44 80 HIS A O 1
ATOM 606 N N . GLY A 1 81 ? -9.417 -0.514 9.991 1.00 81.06 81 GLY A N 1
ATOM 607 C CA . GLY A 1 81 ? -10.779 -1.018 10.162 1.00 81.06 81 GLY A CA 1
ATOM 608 C C . GLY A 1 81 ? -10.838 -2.259 11.052 1.00 81.06 81 GLY A C 1
ATOM 609 O O . GLY A 1 81 ? -11.707 -2.341 11.913 1.00 81.06 81 GLY A O 1
ATOM 610 N N . ILE A 1 82 ? -9.878 -3.181 10.914 1.00 88.06 82 ILE A N 1
ATOM 611 C CA . ILE A 1 82 ? -9.799 -4.391 11.747 1.00 88.06 82 ILE A CA 1
ATOM 612 C C . ILE A 1 82 ? -9.559 -4.043 13.219 1.00 88.06 82 ILE A C 1
ATOM 614 O O . ILE A 1 82 ? -10.271 -4.555 14.081 1.00 88.06 82 ILE A O 1
ATOM 618 N N . PHE A 1 83 ? -8.609 -3.155 13.525 1.00 87.31 83 PHE A N 1
ATOM 619 C CA . PHE A 1 83 ? -8.344 -2.759 14.913 1.00 87.31 83 PHE A CA 1
ATOM 620 C C . PHE A 1 83 ? -9.509 -1.985 15.527 1.00 87.31 83 PHE A C 1
ATOM 622 O O . PHE A 1 83 ? -9.860 -2.216 16.683 1.00 87.31 83 PHE A O 1
ATOM 629 N N . PHE A 1 84 ? -10.149 -1.113 14.746 1.00 86.88 84 PHE A N 1
ATOM 630 C CA . PHE A 1 84 ? -11.342 -0.402 15.187 1.00 86.88 84 PHE A CA 1
ATOM 631 C C . PHE A 1 84 ? -12.513 -1.361 15.449 1.00 86.88 84 PHE A C 1
ATOM 633 O O . PHE A 1 84 ? -13.163 -1.261 16.487 1.00 86.88 84 PHE A O 1
ATOM 640 N N . ALA A 1 85 ? -12.749 -2.332 14.561 1.00 90.19 85 ALA A N 1
ATOM 641 C CA . ALA A 1 85 ? -13.796 -3.337 14.725 1.00 90.19 85 ALA A CA 1
ATOM 642 C C . ALA A 1 85 ? -13.545 -4.248 15.936 1.00 90.19 85 ALA A C 1
ATOM 644 O O . ALA A 1 85 ? -14.465 -4.487 16.714 1.00 90.19 85 ALA A O 1
ATOM 645 N N . LEU A 1 86 ? -12.305 -4.709 16.141 1.00 94.81 86 LEU A N 1
ATOM 646 C CA . LEU A 1 86 ? -11.917 -5.504 17.313 1.00 94.81 86 LEU A CA 1
ATOM 647 C C . LEU A 1 86 ? -12.095 -4.724 18.619 1.00 94.81 86 LEU A C 1
ATOM 649 O O . LEU A 1 86 ? -12.686 -5.244 19.564 1.00 94.81 86 LEU A O 1
ATOM 653 N N . GLY A 1 87 ? -11.629 -3.473 18.668 1.00 94.25 87 GLY A N 1
ATOM 654 C CA . GLY A 1 87 ? -11.808 -2.606 19.833 1.00 94.25 87 GLY A CA 1
ATOM 655 C C . GLY A 1 87 ? -13.283 -2.312 20.120 1.00 94.25 87 GLY A C 1
ATOM 656 O O . GLY A 1 87 ? -13.723 -2.422 21.262 1.00 94.25 87 GLY A O 1
ATOM 657 N N . GLY A 1 88 ? -14.066 -2.010 19.081 1.00 93.81 88 GLY A N 1
ATOM 658 C CA . GLY A 1 88 ? -15.509 -1.788 19.183 1.00 93.81 88 GLY A CA 1
ATOM 659 C C . GLY A 1 88 ? -16.267 -3.030 19.651 1.00 93.81 88 GLY A C 1
ATOM 660 O O . GLY A 1 88 ? -17.131 -2.922 20.518 1.00 93.81 88 GLY A O 1
ATOM 661 N N . TYR A 1 89 ? -15.906 -4.213 19.149 1.00 94.56 89 TYR A N 1
ATOM 662 C CA . TYR A 1 89 ? -16.470 -5.483 19.604 1.00 94.56 89 TYR A CA 1
ATOM 663 C C . TYR A 1 89 ? -16.140 -5.747 21.076 1.00 94.56 89 TYR A C 1
ATOM 665 O O . TYR A 1 89 ? -17.047 -6.006 21.862 1.00 94.56 89 TYR A O 1
ATOM 673 N N . ALA A 1 90 ? -14.872 -5.613 21.481 1.00 95.38 90 ALA A N 1
ATOM 674 C CA . ALA A 1 90 ? -14.463 -5.797 22.873 1.00 95.38 90 ALA A CA 1
ATOM 675 C C . ALA A 1 90 ? -15.199 -4.832 23.818 1.00 95.38 90 ALA A C 1
ATOM 677 O O . ALA A 1 90 ? -15.705 -5.252 24.860 1.00 95.38 90 ALA A O 1
ATOM 678 N N . MET A 1 91 ? -15.328 -3.560 23.428 1.00 96.00 91 MET A N 1
ATOM 679 C CA . MET A 1 91 ? -16.079 -2.566 24.195 1.00 96.00 91 MET A CA 1
ATOM 680 C C . MET A 1 91 ? -17.576 -2.894 24.249 1.00 96.00 91 MET A C 1
ATOM 682 O O . MET A 1 91 ? -18.182 -2.804 25.313 1.00 96.00 91 MET A O 1
ATOM 686 N N . GLY A 1 92 ? -18.179 -3.327 23.140 1.00 93.81 92 GLY A N 1
ATOM 687 C CA . GLY A 1 92 ? -19.579 -3.755 23.099 1.00 93.81 92 GLY A CA 1
ATOM 688 C C . GLY A 1 92 ? -19.852 -4.939 24.027 1.00 93.81 92 GLY A C 1
ATOM 689 O O . GLY A 1 92 ? -20.793 -4.902 24.821 1.00 93.81 92 GLY A O 1
ATOM 690 N N . MET A 1 93 ? -18.976 -5.946 24.003 1.00 93.81 93 MET A N 1
ATOM 691 C CA . MET A 1 93 ? -19.048 -7.099 24.903 1.00 93.81 93 MET A CA 1
ATOM 692 C C . MET A 1 93 ? -18.886 -6.687 26.370 1.00 93.81 93 MET A C 1
ATOM 694 O O . MET A 1 93 ? -19.633 -7.154 27.231 1.00 93.81 93 MET A O 1
ATOM 698 N N . TYR A 1 94 ? -17.960 -5.771 26.664 1.00 92.56 94 TYR A N 1
ATOM 699 C CA . TYR A 1 94 ? -17.766 -5.227 28.008 1.00 92.56 94 TYR A CA 1
ATOM 700 C C . TYR A 1 94 ? -18.996 -4.461 28.512 1.00 92.56 94 TYR A C 1
ATOM 702 O O . TYR A 1 94 ? -19.424 -4.665 29.647 1.00 92.56 94 TYR A O 1
ATOM 710 N N . LEU A 1 95 ? -19.611 -3.627 27.671 1.00 93.88 95 LEU A N 1
ATOM 711 C CA . LEU A 1 95 ? -20.825 -2.888 28.020 1.00 93.88 95 LEU A CA 1
ATOM 712 C C . LEU A 1 95 ? -22.016 -3.827 28.246 1.00 93.88 95 LEU A C 1
ATOM 714 O O . LEU A 1 95 ? -22.745 -3.646 29.219 1.00 93.88 95 LEU A O 1
ATOM 718 N N . MET A 1 96 ? -22.183 -4.868 27.421 1.00 90.75 96 MET A N 1
ATOM 719 C CA . MET A 1 96 ? -23.190 -5.914 27.655 1.00 90.75 96 MET A CA 1
ATOM 720 C C . MET A 1 96 ? -22.951 -6.653 28.976 1.00 90.75 96 MET A C 1
ATOM 722 O O . MET A 1 96 ? -23.911 -6.972 29.676 1.00 90.75 96 MET A O 1
ATOM 726 N N . ARG A 1 97 ? -21.685 -6.904 29.343 1.00 89.12 97 ARG A N 1
ATOM 727 C CA . ARG A 1 97 ? -21.339 -7.514 30.633 1.00 89.12 97 ARG A CA 1
ATOM 728 C C . ARG A 1 97 ? -21.636 -6.586 31.806 1.00 89.12 97 ARG A C 1
ATOM 730 O O . ARG A 1 97 ? -22.159 -7.071 32.804 1.00 89.12 97 ARG A O 1
ATOM 737 N N . GLN A 1 98 ? -21.317 -5.297 31.704 1.00 91.56 98 GLN A N 1
ATOM 738 C CA . GLN A 1 98 ? -21.613 -4.319 32.755 1.00 91.56 98 GLN A CA 1
ATOM 739 C C . GLN A 1 98 ? -23.118 -4.113 32.947 1.00 91.56 98 GLN A C 1
ATOM 741 O O . GLN A 1 98 ? -23.589 -4.088 34.080 1.00 91.56 98 GLN A O 1
ATOM 746 N N . ALA A 1 99 ? -23.880 -4.019 31.854 1.00 90.88 99 ALA A N 1
ATOM 747 C CA . ALA A 1 99 ? -25.330 -3.838 31.905 1.00 90.88 99 ALA A CA 1
ATOM 748 C C . ALA A 1 99 ? -26.064 -5.023 32.560 1.00 90.88 99 ALA A C 1
ATOM 750 O O . ALA A 1 99 ? -27.158 -4.846 33.087 1.00 90.88 99 ALA A O 1
ATOM 751 N N . ALA A 1 100 ? -25.469 -6.217 32.542 1.00 88.06 100 ALA A N 1
ATOM 752 C CA . ALA A 1 100 ? -26.048 -7.420 33.132 1.00 88.06 100 ALA A CA 1
ATOM 753 C C . ALA A 1 100 ? -25.912 -7.508 34.667 1.00 88.06 100 ALA A C 1
ATOM 755 O O . ALA A 1 100 ? -26.578 -8.342 35.278 1.00 88.06 100 ALA A O 1
ATOM 756 N N . GLY A 1 101 ? -25.078 -6.674 35.305 1.00 86.56 101 GLY A N 1
ATOM 757 C CA . GLY A 1 101 ? -24.854 -6.728 36.757 1.00 86.56 101 GLY A CA 1
ATOM 758 C C . GLY A 1 101 ? -24.317 -8.092 37.210 1.00 86.56 101 GLY A C 1
ATOM 759 O O . GLY A 1 101 ? -23.327 -8.573 36.666 1.00 86.56 101 GLY A O 1
ATOM 760 N N . ASP A 1 102 ? -24.975 -8.738 38.173 1.00 83.69 102 ASP A N 1
ATOM 761 C CA . ASP A 1 102 ? -24.632 -10.105 38.610 1.00 83.69 102 ASP A CA 1
ATOM 762 C C . ASP A 1 102 ? -25.253 -11.206 37.729 1.00 83.69 102 ASP A C 1
ATOM 764 O O . ASP A 1 102 ? -24.966 -12.388 37.904 1.00 83.69 102 ASP A O 1
ATOM 768 N N . GLY A 1 103 ? -26.106 -10.831 36.772 1.00 85.06 103 GLY A N 1
ATOM 769 C CA . GLY A 1 103 ? -26.766 -11.750 35.851 1.00 85.06 103 GLY A CA 1
ATOM 770 C C . GLY A 1 103 ? -25.940 -12.093 34.609 1.00 85.06 103 GLY A C 1
ATOM 771 O O . GLY A 1 103 ? -24.852 -11.564 34.359 1.00 85.06 103 GLY A O 1
ATOM 772 N N . LEU A 1 104 ? -26.501 -12.978 33.785 1.00 87.50 104 LEU A N 1
ATOM 773 C CA . LEU A 1 104 ? -25.919 -13.352 32.499 1.00 87.50 104 LEU A CA 1
ATOM 774 C C . LEU A 1 104 ? -26.073 -12.218 31.473 1.00 87.50 104 LEU A C 1
ATOM 776 O O . LEU A 1 104 ? -27.160 -11.646 31.349 1.00 87.50 104 LEU A O 1
ATOM 780 N N . PRO A 1 105 ? -25.028 -11.912 30.684 1.00 89.62 105 PRO A N 1
ATOM 781 C CA . PRO A 1 105 ? -25.148 -11.012 29.545 1.00 89.62 105 PRO A CA 1
ATOM 782 C C . PRO A 1 105 ? -26.236 -11.466 28.569 1.00 89.62 105 PRO A C 1
ATOM 784 O O . PRO A 1 105 ? -26.354 -12.653 28.268 1.00 89.62 105 PRO A O 1
ATOM 787 N N . ALA A 1 106 ? -26.969 -10.513 27.992 1.00 85.88 106 ALA A N 1
ATOM 788 C CA . ALA A 1 106 ? -28.086 -10.805 27.090 1.00 85.88 106 ALA A CA 1
ATOM 789 C C . ALA A 1 106 ? -27.698 -11.699 25.896 1.00 85.88 106 ALA A C 1
ATOM 791 O O . ALA A 1 106 ? -28.483 -12.534 25.466 1.00 85.88 106 ALA A O 1
ATOM 792 N N . PHE A 1 107 ? -26.476 -11.578 25.364 1.00 87.31 107 PHE A N 1
ATOM 793 C CA . PHE A 1 107 ? -26.037 -12.444 24.264 1.00 87.31 107 PHE A CA 1
ATOM 794 C C . PHE A 1 107 ? -25.930 -13.923 24.681 1.00 87.31 107 PHE A C 1
ATOM 796 O O . PHE A 1 107 ? -26.193 -14.800 23.866 1.00 87.31 107 PHE A O 1
ATOM 803 N N . MET A 1 108 ? -25.574 -14.209 25.940 1.00 89.38 108 MET A N 1
ATOM 804 C CA . MET A 1 108 ? -25.496 -15.577 26.459 1.00 89.38 108 MET A CA 1
ATOM 805 C C . MET A 1 108 ? -26.895 -16.167 26.637 1.00 89.38 108 MET A C 1
ATOM 807 O O . MET A 1 108 ? -27.125 -17.308 26.244 1.00 89.38 108 MET A O 1
ATOM 811 N N . SER A 1 109 ? -27.857 -15.381 27.132 1.00 85.25 109 SER A N 1
ATOM 812 C CA . SER A 1 109 ? -29.245 -15.845 27.228 1.00 85.25 109 SER A CA 1
ATOM 813 C C . SER A 1 109 ? -29.874 -16.075 25.849 1.00 85.25 109 SER A C 1
ATOM 815 O O . SER A 1 109 ? -30.579 -17.066 25.666 1.00 85.25 109 SER A O 1
ATOM 817 N N . PHE A 1 110 ? -29.548 -15.251 24.842 1.00 86.75 110 PHE A N 1
ATOM 818 C CA . PHE A 1 110 ? -29.921 -15.510 23.442 1.00 86.75 110 PHE A CA 1
ATOM 819 C C . PHE A 1 110 ? -29.331 -16.817 22.896 1.00 86.75 110 PHE A C 1
ATOM 821 O O . PHE A 1 110 ? -29.988 -17.511 22.124 1.00 86.75 110 PHE A O 1
ATOM 828 N N . LEU A 1 111 ? -28.118 -17.181 23.317 1.00 90.69 111 LEU A N 1
ATOM 829 C CA . LEU A 1 111 ? -27.475 -18.457 22.986 1.00 90.69 111 LEU A CA 1
ATOM 830 C C . LEU A 1 111 ? -27.971 -19.626 23.859 1.00 90.69 111 LEU A C 1
ATOM 832 O O . LEU A 1 111 ? -27.400 -20.713 23.805 1.00 90.69 111 LEU A O 1
ATOM 836 N N . SER A 1 112 ? -29.048 -19.425 24.631 1.00 89.44 112 SER A N 1
ATOM 837 C CA . SER A 1 112 ? -29.646 -20.414 25.539 1.00 89.44 112 SER A CA 1
ATOM 838 C C . SER A 1 112 ? -28.693 -20.920 26.626 1.00 89.44 112 SER A C 1
ATOM 840 O O . SER A 1 112 ? -28.813 -22.055 27.083 1.00 89.44 112 SER A O 1
ATOM 842 N N . TRP A 1 113 ? -27.743 -20.087 27.055 1.00 86.81 113 TRP A N 1
ATOM 843 C CA . TRP A 1 113 ? -26.917 -20.380 28.224 1.00 86.81 113 TRP A CA 1
ATOM 844 C C . TRP A 1 113 ? -27.664 -20.012 29.506 1.00 86.81 113 TRP A C 1
ATOM 846 O O . TRP A 1 113 ? -28.230 -18.923 29.616 1.00 86.81 113 TRP A O 1
ATOM 856 N N . SER A 1 114 ? -27.645 -20.927 30.473 1.00 83.81 114 SER A N 1
ATOM 857 C CA . SER A 1 114 ? -28.325 -20.801 31.767 1.00 83.81 114 SER A CA 1
ATOM 858 C C . SER A 1 114 ? -27.398 -20.434 32.924 1.00 83.81 114 SER A C 1
ATOM 860 O O . SER A 1 114 ? -27.878 -19.971 33.955 1.00 83.81 114 SER A O 1
ATOM 862 N N . GLU A 1 115 ? -26.088 -20.610 32.761 1.00 85.12 115 GLU A N 1
ATOM 863 C CA . GLU A 1 115 ? -25.076 -20.325 33.779 1.00 85.12 115 GLU A CA 1
ATOM 864 C C . GLU A 1 115 ? -23.731 -19.956 33.137 1.00 85.12 115 GLU A C 1
ATOM 866 O O . GLU A 1 115 ? -23.507 -20.197 31.947 1.00 85.12 115 GLU A O 1
ATOM 871 N N . LEU A 1 116 ? -22.863 -19.303 33.914 1.00 80.62 116 LEU A N 1
ATOM 872 C CA . LEU A 1 116 ? -21.480 -19.057 33.510 1.00 80.62 116 LEU A CA 1
ATOM 873 C C . LEU A 1 116 ? -20.696 -20.376 33.625 1.00 80.62 116 LEU A C 1
ATOM 875 O O . LEU A 1 116 ? -20.929 -21.107 34.588 1.00 80.62 116 LEU A O 1
ATOM 879 N N . PRO A 1 117 ? -19.792 -20.677 32.678 1.00 73.25 117 PRO A N 1
ATOM 880 C CA . PRO A 1 117 ? -18.867 -21.798 32.817 1.00 73.25 117 PRO A CA 1
ATOM 881 C C . PRO A 1 117 ? -17.871 -21.601 33.968 1.00 73.25 117 PRO A C 1
ATOM 883 O O . PRO A 1 117 ? -17.615 -20.433 34.353 1.00 73.25 117 PRO A O 1
#